Protein AF-A0AAW1MBW7-F1 (afdb_monomer_lite)

pLDDT: mean 75.36, std 13.57, range [35.5, 89.31]

Sequence (86 aa):
MLKLVVLLTLGIYVPAVMSMSEEMEELAKQLHDDCVSQTGVDEAHITTVKDQKGFPDDEKFKCYLKCLNFIRSSHYNCQGSKGISR

Radius of gyration: 18.84 Å; chains: 1; bounding box: 27×26×59 Å

Secondary structure (DSSP, 8-state):
-HHHHHHHHHHHHHHHHHHHHHHHHHHHHHHHHHHHHHH---HHHHHHHHTTS-----HHHHHHHHHTT----S------S-----

Foldseek 3Di:
DVVVVVCVVCVVVVVVVVVVVVVVVVVVVVLQVVLCVLLVDDVVQVVCVVVVVDHDPDPSSVSSCVSVVVDPDPDDDSPDDDDDDD

Organism: Popillia japonica (NCBI:txid7064)

InterPro domains:
  IPR006170 Pheromone/general odorant binding protein [PF01395] (21-68)
  IPR036728 Pheromone/general odorant binding protein superfamily [G3DSA:1.10.238.20] (16-81)
  IPR036728 Pheromone/general odorant binding protein superfamily [SSF47565] (21-69)

Structure (mmCIF, N/CA/C/O backbone):
data_AF-A0AAW1MBW7-F1
#
_entry.id   AF-A0AAW1MBW7-F1
#
loop_
_atom_site.group_PDB
_atom_site.id
_atom_site.type_symbol
_atom_site.label_atom_id
_atom_site.label_alt_id
_atom_site.label_comp_id
_atom_site.label_asym_id
_atom_site.label_entity_id
_atom_site.label_seq_id
_atom_site.pdbx_PDB_ins_code
_atom_site.Cartn_x
_atom_site.Cartn_y
_atom_site.Cartn_z
_atom_site.occupancy
_atom_site.B_iso_or_equiv
_atom_site.auth_seq_id
_atom_site.auth_comp_id
_atom_site.auth_asym_id
_atom_site.auth_atom_id
_atom_site.pdbx_PDB_model_num
ATOM 1 N N . MET A 1 1 ? -3.890 -7.245 41.284 1.00 68.88 1 MET A N 1
ATOM 2 C CA . MET A 1 1 ? -4.200 -5.851 40.904 1.00 68.88 1 MET A CA 1
ATOM 3 C C . MET A 1 1 ? -3.730 -5.536 39.485 1.00 68.88 1 MET A C 1
ATOM 5 O O . MET A 1 1 ? -4.584 -5.408 38.624 1.00 68.88 1 MET A O 1
ATOM 9 N N . LEU A 1 2 ? -2.423 -5.543 39.186 1.00 74.75 2 LEU A N 1
ATOM 10 C CA . LEU A 1 2 ? -1.894 -5.206 37.848 1.00 74.75 2 LEU A CA 1
ATOM 11 C C . LEU A 1 2 ? -2.463 -6.064 36.698 1.00 74.75 2 LEU A C 1
ATOM 13 O O . LEU A 1 2 ? -2.900 -5.526 35.690 1.00 74.75 2 LEU A O 1
ATOM 17 N N . LYS A 1 3 ? -2.547 -7.390 36.876 1.00 77.38 3 LYS A N 1
ATOM 18 C CA . LYS A 1 3 ? -3.119 -8.306 35.867 1.00 77.38 3 LYS A CA 1
ATOM 19 C C . LYS A 1 3 ? -4.600 -8.033 35.563 1.00 77.38 3 LYS A C 1
ATOM 21 O O . LYS A 1 3 ? -5.029 -8.219 34.433 1.00 77.38 3 LYS A O 1
ATOM 26 N N . LEU A 1 4 ? -5.362 -7.579 36.564 1.00 83.31 4 LEU A N 1
ATOM 27 C CA . LEU A 1 4 ? -6.784 -7.258 36.417 1.00 83.31 4 LEU A CA 1
ATOM 28 C C . LEU A 1 4 ? -6.963 -5.955 35.630 1.00 83.31 4 LEU A C 1
ATOM 30 O O . LEU A 1 4 ? -7.794 -5.890 34.736 1.00 83.31 4 LEU A O 1
ATOM 34 N N . VAL A 1 5 ? -6.127 -4.951 35.915 1.00 86.19 5 VAL A N 1
ATOM 35 C CA . VAL A 1 5 ? -6.100 -3.686 35.167 1.00 86.19 5 VAL A CA 1
ATOM 36 C C . VAL A 1 5 ? -5.738 -3.938 33.705 1.00 86.19 5 VAL A C 1
ATOM 38 O O . VAL A 1 5 ? -6.451 -3.465 32.831 1.00 86.19 5 VAL A O 1
ATOM 41 N N . VAL A 1 6 ? -4.710 -4.752 33.437 1.00 86.75 6 VAL A N 1
ATOM 42 C CA . VAL A 1 6 ? -4.296 -5.103 32.066 1.00 86.75 6 VAL A CA 1
ATOM 43 C C . VAL A 1 6 ? -5.419 -5.804 31.292 1.00 86.75 6 VAL A C 1
ATOM 45 O O . VAL A 1 6 ? -5.674 -5.449 30.145 1.00 86.75 6 VAL A O 1
ATOM 48 N N . LEU A 1 7 ? -6.127 -6.756 31.913 1.00 84.00 7 LEU A N 1
ATOM 49 C CA . LEU A 1 7 ? -7.262 -7.451 31.288 1.00 84.00 7 LEU A CA 1
ATOM 50 C C . LEU A 1 7 ? -8.420 -6.503 30.958 1.00 84.00 7 LEU A C 1
ATOM 52 O O . LEU A 1 7 ? -8.985 -6.590 29.870 1.00 84.00 7 LEU A O 1
ATOM 56 N N . LEU A 1 8 ? -8.745 -5.583 31.868 1.00 84.25 8 LEU A N 1
ATOM 57 C CA . LEU A 1 8 ? -9.804 -4.595 31.655 1.00 84.25 8 LEU A CA 1
ATOM 58 C C . LEU A 1 8 ? -9.431 -3.597 30.554 1.00 84.25 8 LEU A C 1
ATOM 60 O O . LEU A 1 8 ? -10.252 -3.313 29.687 1.00 84.25 8 LEU A O 1
ATOM 64 N N . THR A 1 9 ? -8.186 -3.112 30.536 1.00 83.06 9 THR A N 1
ATOM 65 C CA . THR A 1 9 ? -7.716 -2.206 29.479 1.00 83.06 9 THR A CA 1
ATOM 66 C C . THR A 1 9 ? -7.688 -2.891 28.117 1.00 83.06 9 THR A C 1
ATOM 68 O O . THR A 1 9 ? -8.143 -2.304 27.141 1.00 83.06 9 THR A O 1
ATOM 71 N N . LEU A 1 10 ? -7.213 -4.140 28.041 1.00 80.06 10 LEU A N 1
ATOM 72 C CA . LEU A 1 10 ? -7.114 -4.884 26.784 1.00 80.06 10 LEU A CA 1
ATOM 73 C C . LEU A 1 10 ? -8.506 -5.254 26.243 1.00 80.06 10 LEU A C 1
ATOM 75 O O . LEU A 1 10 ? -8.755 -5.103 25.051 1.00 80.06 10 LEU A O 1
ATOM 79 N N . GLY A 1 11 ? -9.430 -5.668 27.117 1.00 83.25 11 GLY A N 1
ATOM 80 C CA . GLY A 1 11 ? -10.802 -6.022 26.740 1.00 83.25 11 GLY A CA 1
ATOM 81 C C . GLY A 1 11 ? -11.617 -4.857 26.171 1.00 83.25 11 GLY A C 1
ATOM 82 O O . GLY A 1 11 ? -12.498 -5.088 25.350 1.00 83.25 11 GLY A O 1
ATOM 83 N N . ILE A 1 12 ? -11.305 -3.616 26.560 1.00 80.00 12 ILE A N 1
ATOM 84 C CA . ILE A 1 12 ? -11.946 -2.406 26.020 1.00 80.00 12 ILE A CA 1
ATOM 85 C C . ILE A 1 12 ? -11.248 -1.939 24.733 1.00 80.00 12 ILE A C 1
ATOM 87 O O . ILE A 1 12 ? -11.915 -1.558 23.775 1.00 80.00 12 ILE A O 1
ATOM 91 N N . TYR A 1 13 ? -9.912 -1.982 24.686 1.00 78.38 13 TYR A N 1
ATOM 92 C CA . TYR A 1 13 ? -9.150 -1.475 23.538 1.00 78.38 13 TYR A CA 1
ATOM 93 C C . TYR A 1 13 ? -9.238 -2.367 22.294 1.00 78.38 13 TYR A C 1
ATOM 95 O O . TYR A 1 13 ? -9.345 -1.849 21.187 1.00 78.38 13 TYR A O 1
ATOM 103 N N . VAL A 1 14 ? -9.199 -3.694 22.447 1.00 76.62 14 VAL A N 1
ATOM 104 C CA . VAL A 1 14 ? -9.206 -4.639 21.313 1.00 76.62 14 VAL A CA 1
ATOM 105 C C . VAL A 1 14 ? -10.417 -4.456 20.381 1.00 76.62 14 VAL A C 1
ATOM 107 O O . VAL A 1 14 ? -10.200 -4.289 19.180 1.00 76.62 14 VAL A O 1
ATOM 110 N N . PRO A 1 15 ? -11.675 -4.437 20.866 1.00 74.88 15 PRO A N 1
ATOM 111 C CA . PRO A 1 15 ? -12.831 -4.252 19.986 1.00 74.88 15 PRO A CA 1
ATOM 112 C C . PRO A 1 15 ? -12.883 -2.856 19.351 1.00 74.88 15 PRO A C 1
ATOM 114 O O . PRO A 1 15 ? -13.276 -2.734 18.193 1.00 74.88 15 PRO A O 1
ATOM 117 N N . ALA A 1 16 ? -12.433 -1.816 20.061 1.00 72.00 16 ALA A N 1
ATOM 118 C CA . ALA A 1 16 ? -12.377 -0.457 19.521 1.00 72.00 16 ALA A CA 1
ATOM 119 C C . ALA A 1 16 ? -11.395 -0.340 18.340 1.00 72.00 16 ALA A C 1
ATOM 121 O O . ALA A 1 16 ? -11.694 0.322 17.350 1.00 72.00 16 ALA A O 1
ATOM 122 N N . VAL A 1 17 ? -10.246 -1.021 18.412 1.00 68.44 17 VAL A N 1
ATOM 123 C CA . VAL A 1 17 ? -9.255 -1.042 17.323 1.00 68.44 17 VAL A CA 1
ATOM 124 C C . VAL A 1 17 ? -9.747 -1.860 16.125 1.00 68.44 17 VAL A C 1
ATOM 126 O O . VAL A 1 17 ? -9.529 -1.449 14.990 1.00 68.44 17 VAL A O 1
ATOM 129 N N . MET A 1 18 ? -10.441 -2.982 16.353 1.00 64.69 18 MET A N 1
ATOM 130 C CA . MET A 1 18 ? -10.978 -3.809 15.260 1.00 64.69 18 MET A CA 1
ATOM 131 C C . MET A 1 18 ? -12.059 -3.073 14.458 1.00 64.69 18 MET A C 1
ATOM 133 O O . MET A 1 18 ? -12.030 -3.108 13.233 1.00 64.69 18 MET A O 1
ATOM 137 N N . SER A 1 19 ? -12.957 -2.344 15.131 1.00 61.25 19 SER A N 1
ATOM 138 C CA . SER A 1 19 ? -14.005 -1.555 14.465 1.00 61.25 19 SER A CA 1
ATOM 139 C C . SER A 1 19 ? -13.447 -0.401 13.627 1.00 61.25 19 SER A C 1
ATOM 141 O O . SER A 1 19 ? -14.050 -0.027 12.631 1.00 61.25 19 SER A O 1
ATOM 143 N N . MET A 1 20 ? -12.296 0.161 14.008 1.00 59.72 20 MET A N 1
ATOM 144 C CA . MET A 1 20 ? -11.638 1.231 13.249 1.00 59.72 20 MET A CA 1
ATOM 145 C C . MET A 1 20 ? -10.889 0.704 12.010 1.00 59.72 20 MET A C 1
ATOM 147 O O . MET A 1 20 ? -10.494 1.487 11.149 1.00 59.72 20 MET A O 1
ATOM 151 N N . SER A 1 21 ? -10.660 -0.611 11.920 1.00 65.25 21 SER A N 1
ATOM 152 C CA . SER A 1 21 ? -9.906 -1.227 10.824 1.00 65.25 21 SER A CA 1
ATOM 153 C C . SER A 1 21 ? -10.691 -1.263 9.514 1.00 65.25 21 SER A C 1
ATOM 155 O O . SER A 1 21 ? -10.084 -1.125 8.460 1.00 65.25 21 SER A O 1
ATOM 157 N N . GLU A 1 22 ? -12.011 -1.447 9.563 1.00 73.31 22 GLU A N 1
ATOM 158 C CA . GLU A 1 22 ? -12.838 -1.627 8.359 1.00 73.31 22 GLU A CA 1
ATOM 159 C C . GLU A 1 22 ? -12.975 -0.318 7.568 1.00 73.31 22 GLU A C 1
ATOM 161 O O . GLU A 1 22 ? -12.698 -0.282 6.370 1.00 73.31 22 GLU A O 1
ATOM 166 N N . GLU A 1 23 ? -13.291 0.785 8.251 1.00 71.75 23 GLU A N 1
ATOM 167 C CA . GLU A 1 23 ? -13.411 2.114 7.632 1.00 71.75 23 GLU A CA 1
ATOM 168 C C . GLU A 1 23 ? -12.065 2.617 7.078 1.00 71.75 23 GLU A C 1
ATOM 170 O O . GLU A 1 23 ? -11.995 3.233 6.014 1.00 71.75 23 GLU A O 1
ATOM 175 N N . MET A 1 24 ? -10.968 2.316 7.782 1.00 73.75 24 MET A N 1
ATOM 176 C CA . MET A 1 24 ? -9.608 2.604 7.319 1.00 73.75 24 MET A CA 1
ATOM 177 C C . MET A 1 24 ? -9.220 1.753 6.103 1.00 73.75 24 MET A C 1
ATOM 179 O O . MET A 1 24 ? -8.511 2.239 5.222 1.00 73.75 24 MET A O 1
ATOM 183 N N . GLU A 1 25 ? -9.662 0.494 6.044 1.00 79.06 25 GLU A N 1
ATOM 184 C CA . GLU A 1 25 ? -9.376 -0.404 4.924 1.00 79.06 25 GLU A CA 1
ATOM 185 C C . GLU A 1 25 ? -10.108 0.033 3.652 1.00 79.06 25 GLU A C 1
ATOM 187 O O . GLU A 1 25 ? -9.516 0.025 2.572 1.00 79.06 25 GLU A O 1
ATOM 192 N N . GLU A 1 26 ? -11.367 0.457 3.766 1.00 82.50 26 GLU A N 1
ATOM 193 C CA . GLU A 1 26 ? -12.131 0.976 2.629 1.00 82.50 26 GLU A CA 1
ATOM 194 C C . GLU A 1 26 ? -11.515 2.270 2.088 1.00 82.50 26 GLU A C 1
ATOM 196 O O . GLU A 1 26 ? -11.271 2.379 0.886 1.00 82.50 26 GLU A O 1
ATOM 201 N N . LEU A 1 27 ? -11.136 3.196 2.973 1.00 82.69 27 LEU A N 1
ATOM 202 C CA . LEU A 1 27 ? -10.425 4.411 2.578 1.00 82.69 27 LEU A CA 1
ATOM 203 C C . LEU A 1 27 ? -9.080 4.095 1.903 1.00 82.69 27 LEU A C 1
ATOM 205 O O . LEU A 1 27 ? -8.729 4.713 0.898 1.00 82.69 27 LEU A O 1
ATOM 209 N N . ALA A 1 28 ? -8.325 3.126 2.430 1.00 82.88 28 ALA A N 1
ATOM 210 C CA . ALA A 1 28 ? -7.055 2.705 1.843 1.00 82.88 28 ALA A CA 1
ATOM 211 C C . ALA A 1 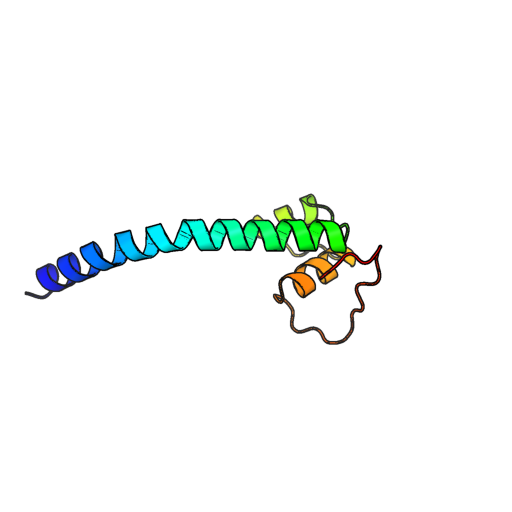28 ? -7.239 2.076 0.453 1.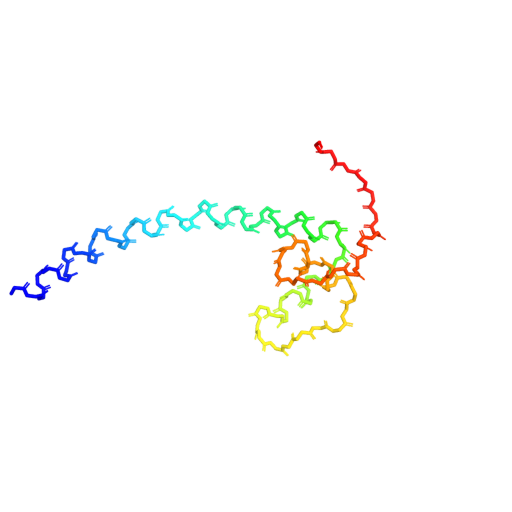00 82.88 28 ALA A C 1
ATOM 213 O O . ALA A 1 28 ? -6.431 2.341 -0.439 1.00 82.88 28 ALA A O 1
ATOM 214 N N . LYS A 1 29 ? -8.302 1.285 0.254 1.00 86.00 29 LYS A N 1
ATOM 215 C CA . LYS A 1 29 ? -8.676 0.720 -1.052 1.00 86.00 29 LYS A CA 1
ATOM 216 C C . LYS A 1 29 ? -9.042 1.810 -2.051 1.00 86.00 29 LYS A C 1
ATOM 218 O O . LYS A 1 29 ? -8.493 1.818 -3.144 1.00 86.00 29 LYS A O 1
ATOM 223 N N . GLN A 1 30 ? -9.878 2.771 -1.659 1.00 86.19 30 GLN A N 1
ATOM 224 C CA . GLN A 1 30 ? -10.232 3.898 -2.528 1.00 86.19 30 GLN A CA 1
ATOM 225 C C . GLN A 1 30 ? -8.992 4.683 -2.966 1.00 86.19 30 GLN A C 1
ATOM 227 O O . GLN A 1 30 ? -8.812 4.954 -4.149 1.00 86.19 30 GLN A O 1
ATOM 232 N N . LEU A 1 31 ? -8.094 4.987 -2.024 1.00 86.06 31 LEU A N 1
ATOM 233 C CA . LEU A 1 31 ? -6.856 5.704 -2.322 1.00 86.06 31 LEU A CA 1
ATOM 234 C C . LEU A 1 31 ? -5.936 4.897 -3.250 1.00 86.06 31 LEU A C 1
ATOM 236 O O . LEU A 1 31 ? -5.308 5.460 -4.145 1.00 86.06 31 LEU A O 1
ATOM 240 N N . HIS A 1 32 ? -5.855 3.581 -3.043 1.00 88.75 32 HIS A N 1
ATOM 241 C CA . HIS A 1 32 ? -5.125 2.673 -3.920 1.00 88.75 32 HIS A CA 1
ATOM 242 C C . HIS A 1 32 ? -5.688 2.701 -5.345 1.00 88.75 32 HIS A C 1
ATOM 244 O O . HIS A 1 32 ? -4.930 2.995 -6.270 1.00 88.75 32 HIS A O 1
ATOM 250 N N . ASP A 1 33 ? -6.990 2.468 -5.510 1.00 89.06 33 ASP A N 1
ATOM 251 C CA . ASP A 1 33 ? -7.667 2.412 -6.810 1.00 89.06 33 ASP A CA 1
ATOM 252 C C . ASP A 1 33 ? -7.532 3.741 -7.568 1.00 89.06 33 ASP A C 1
ATOM 254 O O . ASP A 1 33 ? -7.169 3.760 -8.750 1.00 89.06 33 ASP A O 1
ATOM 258 N N . ASP A 1 34 ? -7.729 4.866 -6.874 1.00 87.56 34 ASP A N 1
ATOM 259 C CA . ASP A 1 34 ? -7.561 6.207 -7.434 1.00 87.56 34 ASP A CA 1
ATOM 260 C C . ASP A 1 34 ? -6.122 6.435 -7.907 1.00 87.56 34 ASP A C 1
ATOM 262 O O . ASP A 1 34 ? -5.893 6.979 -8.991 1.00 87.56 34 ASP A O 1
ATOM 266 N N . CYS A 1 35 ? -5.126 6.024 -7.120 1.00 86.94 35 CYS A N 1
ATOM 267 C CA . CYS A 1 35 ? -3.722 6.187 -7.479 1.00 86.94 35 CYS A CA 1
ATOM 268 C C . CYS A 1 35 ? -3.281 5.226 -8.594 1.00 86.94 35 CYS A C 1
ATOM 270 O O . CYS A 1 35 ? -2.469 5.619 -9.437 1.00 86.94 35 CYS A O 1
ATOM 272 N N . VAL A 1 36 ? -3.805 3.998 -8.648 1.00 88.81 36 VAL A N 1
ATOM 273 C CA . VAL A 1 36 ? -3.557 3.052 -9.751 1.00 88.81 36 VAL A CA 1
ATOM 274 C C . VAL A 1 36 ? -4.137 3.600 -11.050 1.00 88.81 36 VAL A C 1
ATOM 276 O O . VAL A 1 36 ? -3.424 3.680 -12.052 1.00 88.81 36 VAL A O 1
ATOM 279 N N . SER A 1 37 ? -5.385 4.070 -11.008 1.00 86.69 37 SER A N 1
ATOM 280 C CA . SER A 1 37 ? -6.078 4.693 -12.138 1.00 86.69 37 SER A CA 1
ATOM 281 C C . SER A 1 37 ? -5.341 5.933 -12.663 1.00 86.69 37 SER A C 1
ATOM 283 O O . SER A 1 37 ? -5.095 6.047 -13.864 1.00 86.69 37 SER A O 1
ATOM 285 N N . GLN A 1 38 ? -4.908 6.832 -11.771 1.00 83.12 38 GLN A N 1
ATOM 286 C CA . GLN A 1 38 ? -4.211 8.071 -12.142 1.00 83.12 38 GLN A CA 1
ATOM 287 C C . GLN A 1 38 ? -2.796 7.851 -12.683 1.00 83.12 38 GLN A C 1
ATOM 289 O O . GLN A 1 38 ? -2.332 8.613 -13.526 1.00 83.12 38 GLN A O 1
ATOM 294 N N . THR A 1 39 ? -2.067 6.862 -12.169 1.00 86.44 39 THR A N 1
ATOM 295 C CA . THR A 1 39 ? -0.651 6.667 -12.533 1.00 86.44 39 THR A CA 1
ATOM 296 C C . THR A 1 39 ? -0.459 5.604 -13.608 1.00 86.44 39 THR A C 1
ATOM 298 O O . THR A 1 39 ? 0.582 5.579 -14.269 1.00 86.44 39 THR A O 1
ATOM 301 N N . GLY A 1 40 ? -1.448 4.725 -13.796 1.00 86.00 40 GLY A N 1
ATOM 302 C CA . GLY A 1 40 ? -1.356 3.566 -14.680 1.00 86.00 40 GLY A CA 1
ATOM 303 C C . GLY A 1 40 ? -0.212 2.624 -14.300 1.00 86.00 40 GLY A C 1
ATOM 304 O O . GLY A 1 40 ? 0.408 2.031 -15.191 1.00 86.00 40 GLY A O 1
ATOM 305 N N . VAL A 1 41 ? 0.137 2.583 -13.010 1.00 86.94 41 VAL A N 1
ATOM 306 C CA . VAL A 1 41 ? 1.156 1.695 -12.445 1.00 86.94 41 VAL A CA 1
ATOM 307 C C . VAL A 1 41 ? 0.711 0.240 -12.569 1.00 86.94 41 VAL A C 1
ATOM 309 O O . VAL A 1 41 ? -0.468 -0.079 -12.453 1.00 86.94 41 VAL A O 1
ATOM 312 N N . ASP A 1 42 ? 1.672 -0.647 -12.797 1.00 89.31 42 ASP A N 1
ATOM 313 C CA . ASP A 1 42 ? 1.416 -2.081 -12.806 1.00 89.31 42 ASP A CA 1
ATOM 314 C C . ASP A 1 42 ? 1.225 -2.607 -11.373 1.00 89.31 42 ASP A C 1
ATOM 316 O O . ASP A 1 42 ? 2.074 -2.400 -10.498 1.00 89.31 42 ASP A O 1
ATOM 320 N N . GLU A 1 43 ? 0.123 -3.310 -11.114 1.00 88.25 43 GLU A N 1
ATOM 321 C CA . GLU A 1 43 ? -0.156 -3.875 -9.790 1.00 88.25 43 GLU A CA 1
ATOM 322 C C . GLU A 1 43 ? 0.884 -4.910 -9.330 1.00 88.25 43 GLU A C 1
ATOM 324 O O . GLU A 1 43 ? 1.070 -5.113 -8.122 1.00 88.25 43 GLU A O 1
ATOM 329 N N . ALA A 1 44 ? 1.627 -5.533 -10.250 1.00 86.69 44 ALA A N 1
ATOM 330 C CA . ALA A 1 44 ? 2.727 -6.423 -9.897 1.00 86.69 44 ALA A CA 1
ATOM 331 C C . ALA A 1 44 ? 3.862 -5.663 -9.191 1.00 86.69 44 ALA A C 1
ATOM 333 O O . ALA A 1 44 ? 4.479 -6.192 -8.259 1.00 86.69 44 ALA A O 1
ATOM 334 N N . HIS A 1 45 ? 4.105 -4.400 -9.560 1.00 85.00 45 HIS A N 1
ATOM 335 C CA . HIS A 1 45 ? 5.075 -3.544 -8.873 1.00 85.00 45 HIS A CA 1
ATOM 336 C C . HIS A 1 45 ? 4.621 -3.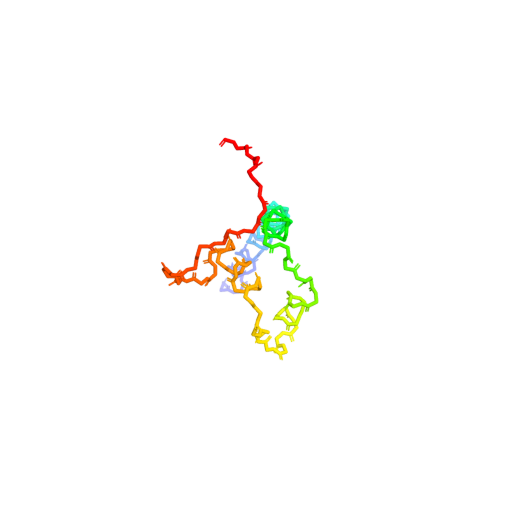203 -7.448 1.00 85.00 45 HIS A C 1
ATOM 338 O O . HIS A 1 45 ? 5.423 -3.248 -6.513 1.00 85.00 45 HIS A O 1
ATOM 344 N N . ILE A 1 46 ? 3.322 -2.957 -7.259 1.00 84.94 46 ILE A N 1
ATOM 345 C CA . ILE A 1 46 ? 2.730 -2.708 -5.937 1.00 84.94 46 ILE A CA 1
ATOM 346 C C . ILE A 1 46 ? 2.829 -3.957 -5.059 1.00 84.94 46 ILE A C 1
ATOM 348 O O . ILE A 1 46 ? 3.248 -3.884 -3.901 1.00 84.94 46 ILE A O 1
ATOM 352 N N . THR A 1 47 ? 2.513 -5.122 -5.624 1.00 85.75 47 THR A N 1
ATOM 353 C CA . THR A 1 47 ? 2.587 -6.407 -4.917 1.00 85.75 47 THR A CA 1
ATOM 354 C C . THR A 1 47 ? 4.024 -6.766 -4.534 1.00 85.75 47 THR A C 1
ATOM 356 O O . THR A 1 47 ? 4.249 -7.273 -3.440 1.00 85.75 47 THR A O 1
ATOM 359 N N . THR A 1 48 ? 5.013 -6.432 -5.366 1.00 83.31 48 THR A N 1
ATOM 360 C CA . THR A 1 48 ? 6.439 -6.657 -5.059 1.00 83.31 48 THR A CA 1
ATOM 361 C C . THR A 1 48 ? 6.884 -5.892 -3.808 1.00 83.31 48 THR A C 1
ATOM 363 O O . THR A 1 48 ? 7.594 -6.447 -2.965 1.00 83.31 48 THR A O 1
ATOM 366 N N . VAL A 1 49 ? 6.424 -4.647 -3.639 1.00 82.31 49 VAL A N 1
ATOM 367 C CA . VAL A 1 49 ? 6.710 -3.857 -2.429 1.00 82.31 49 VAL A CA 1
ATOM 368 C C . VAL A 1 49 ? 5.929 -4.358 -1.222 1.00 82.31 49 VAL A C 1
ATOM 370 O O . VAL A 1 49 ? 6.498 -4.441 -0.134 1.00 82.31 49 VAL A O 1
ATOM 373 N N . LYS A 1 50 ? 4.667 -4.760 -1.405 1.00 78.88 50 LYS A N 1
ATOM 374 C CA . LYS A 1 50 ? 3.866 -5.400 -0.348 1.00 78.88 50 LYS A CA 1
ATOM 375 C C . LYS A 1 50 ? 4.547 -6.662 0.194 1.00 78.88 50 LYS A C 1
ATOM 377 O O . LYS A 1 50 ? 4.599 -6.861 1.403 1.00 78.88 50 LYS A O 1
ATOM 382 N N . ASP A 1 51 ? 5.131 -7.457 -0.696 1.00 84.75 51 ASP A N 1
ATOM 383 C CA . ASP A 1 51 ? 5.888 -8.667 -0.367 1.00 84.75 51 ASP A CA 1
ATOM 384 C C . ASP A 1 51 ? 7.305 -8.378 0.167 1.00 84.75 51 ASP A C 1
ATOM 386 O O . ASP A 1 51 ? 8.072 -9.311 0.402 1.00 84.75 51 ASP A O 1
ATOM 390 N N . GLN A 1 52 ? 7.685 -7.104 0.334 1.00 75.56 52 GLN A N 1
ATOM 391 C CA . GLN A 1 52 ? 9.014 -6.664 0.782 1.00 75.56 52 GLN A CA 1
ATOM 392 C C . GLN A 1 52 ? 10.168 -7.169 -0.106 1.00 75.56 52 GLN A C 1
ATOM 394 O O . GLN A 1 52 ? 11.319 -7.234 0.325 1.00 75.56 52 GLN A O 1
ATOM 399 N N . LYS A 1 53 ? 9.882 -7.501 -1.372 1.00 75.75 53 LYS A N 1
ATOM 400 C CA . LYS A 1 53 ? 10.855 -8.055 -2.333 1.00 75.75 53 LYS A CA 1
ATOM 401 C C . LYS A 1 53 ? 11.741 -6.995 -2.996 1.00 75.75 53 LYS A C 1
ATOM 403 O O . LYS A 1 53 ? 12.615 -7.339 -3.785 1.00 75.75 53 LYS A O 1
ATOM 408 N N . GLY A 1 54 ? 11.540 -5.722 -2.662 1.00 77.12 54 GLY A N 1
ATOM 409 C CA . GLY A 1 54 ? 12.307 -4.588 -3.176 1.00 77.12 54 GLY A CA 1
ATOM 410 C C . GLY A 1 54 ? 11.419 -3.548 -3.850 1.00 77.12 54 GLY A C 1
ATOM 411 O O . GLY A 1 54 ? 10.259 -3.810 -4.155 1.00 77.12 54 GLY A O 1
ATOM 412 N N . PHE A 1 55 ? 11.969 -2.352 -4.058 1.00 78.00 55 PHE A N 1
ATOM 413 C CA . PHE A 1 55 ? 11.279 -1.258 -4.737 1.00 78.00 55 PHE A CA 1
ATOM 414 C C . PHE A 1 55 ? 11.581 -1.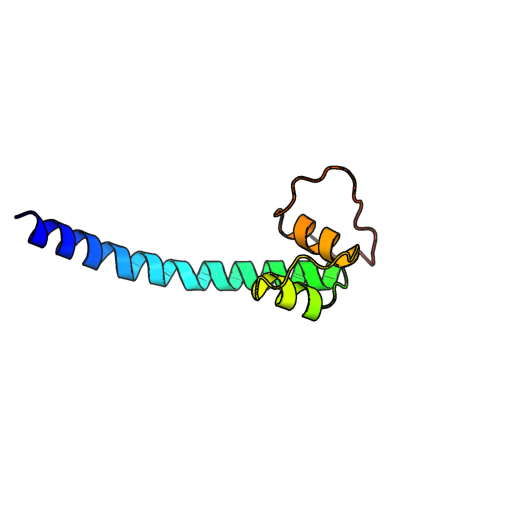333 -6.237 1.00 78.00 55 PHE A C 1
ATOM 416 O O . PHE A 1 55 ? 12.744 -1.169 -6.611 1.00 78.00 55 PHE A O 1
ATOM 423 N N . PRO A 1 56 ? 10.581 -1.594 -7.096 1.00 80.69 56 PRO A N 1
ATOM 424 C CA . PRO A 1 56 ? 10.788 -1.573 -8.534 1.00 80.69 56 PRO A CA 1
ATOM 425 C C . PRO A 1 56 ? 11.194 -0.167 -8.982 1.00 80.69 56 PRO A C 1
ATOM 427 O O . PRO A 1 56 ? 10.620 0.834 -8.544 1.00 80.69 56 PRO A O 1
ATOM 430 N N . ASP A 1 57 ? 12.193 -0.096 -9.861 1.00 80.62 57 ASP A N 1
ATOM 431 C CA . ASP A 1 57 ? 12.676 1.157 -10.447 1.00 80.6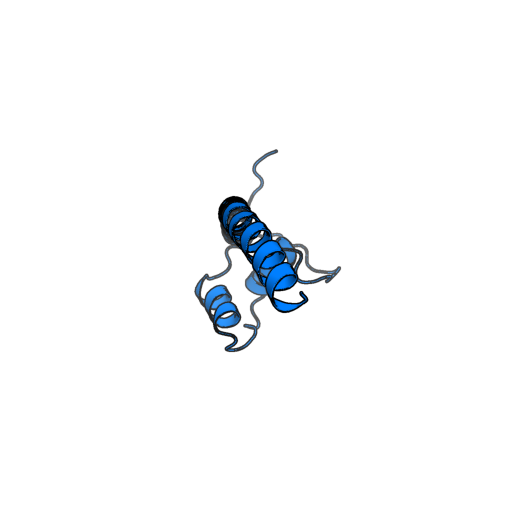2 57 ASP A CA 1
ATOM 432 C C . ASP A 1 57 ? 11.794 1.571 -11.634 1.00 80.62 57 ASP A C 1
ATOM 434 O O . ASP A 1 57 ? 12.234 1.658 -12.776 1.00 80.62 57 ASP A O 1
ATOM 438 N N . ASP A 1 58 ? 10.506 1.760 -11.353 1.00 82.31 58 ASP A N 1
ATOM 439 C CA . ASP A 1 58 ? 9.500 2.162 -12.330 1.00 82.31 58 ASP A CA 1
ATOM 440 C C . ASP A 1 58 ? 8.975 3.568 -12.008 1.00 82.31 58 ASP A C 1
ATOM 442 O O . ASP A 1 58 ? 8.631 3.903 -10.870 1.00 82.31 58 ASP A O 1
ATOM 446 N N . GLU A 1 59 ? 8.923 4.422 -13.027 1.00 83.25 59 GLU A N 1
ATOM 447 C CA . GLU A 1 59 ? 8.544 5.829 -12.877 1.00 83.25 59 GLU A CA 1
ATOM 448 C C . GLU A 1 59 ? 7.062 5.988 -12.502 1.00 83.25 59 GLU A C 1
ATOM 450 O O . GLU A 1 59 ? 6.710 6.876 -11.718 1.00 83.25 59 GLU A O 1
ATOM 455 N N . LYS A 1 60 ? 6.190 5.089 -12.980 1.00 84.06 60 LYS A N 1
ATOM 456 C CA . LYS A 1 60 ? 4.770 5.079 -12.602 1.00 84.06 60 LYS A CA 1
ATOM 457 C C . LYS A 1 60 ? 4.599 4.599 -11.168 1.00 84.06 60 LYS A C 1
ATOM 459 O O . LYS A 1 60 ? 3.800 5.168 -10.428 1.00 84.06 60 LYS A O 1
ATOM 464 N N . PHE A 1 61 ? 5.407 3.634 -10.739 1.00 85.88 61 PHE A N 1
ATOM 465 C CA . PHE A 1 61 ? 5.443 3.168 -9.358 1.00 85.88 61 PHE A CA 1
ATOM 466 C C . PHE A 1 61 ? 5.896 4.259 -8.375 1.00 85.88 61 PHE A C 1
ATOM 468 O O . PHE A 1 61 ? 5.257 4.475 -7.343 1.00 85.88 61 PHE A O 1
ATOM 475 N N . LYS A 1 62 ? 6.929 5.039 -8.718 1.00 83.62 62 LYS A N 1
ATOM 476 C CA . LYS A 1 62 ? 7.331 6.224 -7.932 1.00 83.62 62 LYS A CA 1
ATOM 477 C C . LYS A 1 62 ? 6.209 7.265 -7.855 1.00 83.62 62 LYS A C 1
ATOM 479 O O . LYS A 1 62 ? 6.019 7.883 -6.806 1.00 83.62 62 LYS A O 1
ATOM 484 N N . CYS A 1 63 ? 5.461 7.448 -8.942 1.00 85.25 63 CYS A N 1
ATOM 485 C CA . CYS A 1 63 ? 4.282 8.312 -8.982 1.00 85.25 63 CYS A CA 1
ATOM 486 C C . CYS A 1 63 ? 3.136 7.798 -8.100 1.00 85.25 63 CYS A C 1
ATOM 488 O O . CYS A 1 63 ? 2.542 8.580 -7.360 1.00 85.25 63 CYS A O 1
ATOM 490 N N . TYR A 1 64 ? 2.880 6.492 -8.100 1.00 86.06 64 TYR A N 1
ATOM 491 C CA . TYR A 1 64 ? 1.899 5.851 -7.224 1.00 86.06 64 TYR A CA 1
ATOM 492 C C . TYR A 1 64 ? 2.243 6.062 -5.742 1.00 86.06 64 TYR A C 1
ATOM 494 O O . TYR A 1 64 ? 1.399 6.499 -4.961 1.00 86.06 64 TYR A O 1
ATOM 502 N N . LEU A 1 65 ? 3.510 5.878 -5.359 1.00 85.62 65 LEU A N 1
ATOM 503 C CA . LEU A 1 65 ? 3.961 6.121 -3.984 1.00 85.62 65 LEU A CA 1
ATOM 504 C C . LEU A 1 65 ? 3.859 7.597 -3.558 1.00 85.62 65 LEU A C 1
ATOM 506 O O . LEU A 1 65 ? 3.659 7.888 -2.379 1.00 85.62 65 LEU A O 1
ATOM 510 N N . LYS A 1 66 ? 3.982 8.540 -4.497 1.00 82.94 66 LYS A N 1
ATOM 511 C CA . LYS A 1 66 ? 3.720 9.967 -4.239 1.00 82.94 66 LYS A CA 1
ATOM 512 C C . LYS A 1 66 ? 2.235 10.260 -4.092 1.00 82.94 66 LYS A C 1
ATOM 514 O O . LYS A 1 66 ? 1.883 11.036 -3.217 1.00 82.94 66 LYS A O 1
ATOM 519 N N . CYS A 1 67 ? 1.389 9.638 -4.911 1.00 85.19 67 CYS A N 1
ATOM 520 C CA . CYS A 1 67 ? -0.064 9.759 -4.813 1.00 85.19 67 CYS A CA 1
ATOM 521 C C . CYS A 1 67 ? -0.572 9.275 -3.442 1.00 85.19 67 CYS A C 1
ATOM 523 O O . CYS A 1 67 ? -1.365 9.954 -2.799 1.00 85.19 67 CYS A O 1
ATOM 525 N N . LEU A 1 68 ? 0.010 8.192 -2.918 1.00 83.12 68 LEU A N 1
ATOM 526 C CA . LEU A 1 68 ? -0.214 7.724 -1.544 1.00 83.12 68 LEU A CA 1
ATOM 527 C C . LEU A 1 68 ? 0.470 8.572 -0.454 1.00 83.12 68 LEU A C 1
ATOM 529 O O . LEU A 1 68 ? 0.447 8.202 0.718 1.00 83.12 68 LEU A O 1
ATOM 533 N N . ASN A 1 69 ? 1.124 9.680 -0.815 1.00 76.56 69 ASN A N 1
ATOM 534 C CA . ASN A 1 69 ? 1.916 10.534 0.077 1.00 76.56 69 ASN A CA 1
ATOM 535 C C . ASN A 1 69 ? 3.010 9.794 0.877 1.00 76.56 69 ASN A C 1
ATOM 537 O O . ASN A 1 69 ? 3.475 10.284 1.905 1.00 76.56 69 ASN A O 1
ATOM 541 N N . PHE A 1 70 ? 3.469 8.636 0.396 1.00 71.62 70 PHE A N 1
ATOM 542 C CA . PHE A 1 70 ? 4.500 7.829 1.053 1.00 71.62 70 PHE A CA 1
ATOM 543 C C . PHE A 1 70 ? 5.907 8.418 0.856 1.00 71.62 70 PHE A C 1
ATOM 545 O O . PHE A 1 70 ? 6.783 8.263 1.706 1.00 71.62 70 PHE A O 1
ATOM 552 N N . ILE A 1 71 ? 6.134 9.130 -0.257 1.00 67.69 71 ILE A N 1
ATOM 553 C CA . ILE A 1 71 ? 7.430 9.737 -0.590 1.00 67.69 71 ILE A CA 1
ATOM 554 C C . ILE A 1 71 ? 7.320 11.262 -0.626 1.00 67.69 71 ILE A C 1
ATOM 556 O O . ILE A 1 71 ? 6.639 11.837 -1.473 1.00 67.69 71 ILE A O 1
ATOM 560 N N . ARG A 1 72 ? 8.115 11.942 0.207 1.00 60.88 72 ARG A N 1
ATOM 561 C CA . ARG A 1 72 ? 8.250 13.409 0.213 1.00 60.88 72 ARG A CA 1
ATOM 562 C C . ARG A 1 72 ? 9.238 13.900 -0.854 1.00 60.88 72 ARG A C 1
ATOM 564 O O . ARG A 1 72 ? 10.257 14.507 -0.540 1.00 60.88 72 ARG A O 1
ATOM 571 N N . SER A 1 73 ? 8.974 13.591 -2.123 1.00 60.03 73 SER A N 1
ATOM 572 C CA . SER A 1 73 ? 9.847 13.970 -3.244 1.00 60.03 73 SER A CA 1
ATOM 573 C C . SER A 1 73 ? 9.213 15.097 -4.065 1.00 60.03 73 SER A C 1
ATOM 575 O O . SER A 1 73 ? 8.163 14.912 -4.676 1.00 60.03 73 SER A O 1
ATOM 577 N N . SER A 1 74 ? 9.869 16.260 -4.092 1.00 54.25 74 SER A N 1
ATOM 578 C CA . SER A 1 74 ? 9.349 17.532 -4.627 1.00 54.25 74 SER A CA 1
ATOM 579 C C . SER A 1 74 ? 9.406 17.681 -6.161 1.00 54.25 74 SER A C 1
ATOM 581 O O . SER A 1 74 ? 8.996 18.717 -6.672 1.00 54.25 74 SER A O 1
ATOM 583 N N . HIS A 1 75 ? 9.915 16.689 -6.909 1.00 52.03 75 HIS A N 1
ATOM 584 C CA . HIS A 1 75 ? 10.258 16.852 -8.337 1.00 52.03 75 HIS A CA 1
ATOM 585 C C . HIS A 1 75 ? 9.752 15.738 -9.272 1.00 52.03 75 HIS A C 1
ATOM 587 O O . HIS A 1 75 ? 10.456 15.346 -10.192 1.00 52.03 75 HIS A O 1
ATOM 593 N N . TYR A 1 76 ? 8.533 15.226 -9.079 1.00 52.97 76 TYR A N 1
ATOM 594 C CA . TYR A 1 76 ? 7.884 14.452 -10.149 1.00 52.97 76 TYR A CA 1
ATOM 595 C C . TYR A 1 76 ? 6.479 14.987 -10.375 1.00 52.97 76 TYR A C 1
ATOM 597 O O . TYR A 1 76 ? 5.679 15.019 -9.443 1.00 52.97 76 TYR A O 1
ATOM 605 N N . ASN A 1 77 ? 6.215 15.429 -11.600 1.00 55.78 77 ASN A N 1
ATOM 606 C CA . ASN A 1 77 ? 4.896 15.819 -12.065 1.00 55.78 77 ASN A CA 1
ATOM 607 C C . ASN A 1 77 ? 4.295 14.561 -12.700 1.00 55.78 77 ASN A C 1
ATOM 609 O O . ASN A 1 77 ? 4.774 14.129 -13.749 1.00 55.78 77 ASN A O 1
ATOM 613 N N . CYS A 1 78 ? 3.336 13.913 -12.035 1.00 59.84 78 CYS A N 1
ATOM 614 C CA . CYS A 1 78 ? 2.677 12.711 -12.554 1.00 59.84 78 CYS A CA 1
ATOM 615 C C . CYS A 1 78 ? 1.718 13.112 -13.681 1.00 59.84 78 CYS A C 1
ATOM 617 O O . CYS A 1 78 ? 0.502 13.092 -13.538 1.00 59.84 78 CYS A O 1
ATOM 619 N N . GLN A 1 79 ? 2.277 13.559 -14.803 1.00 55.72 79 GLN A N 1
ATOM 620 C CA . GLN A 1 79 ? 1.524 13.902 -15.998 1.00 55.72 79 GLN A CA 1
ATOM 621 C C . GLN A 1 79 ? 1.350 12.639 -16.843 1.00 55.72 79 GLN A C 1
ATOM 623 O O . GLN A 1 79 ? 2.082 12.385 -17.796 1.00 55.72 79 GLN A O 1
ATOM 628 N N . GLY A 1 80 ? 0.360 11.836 -16.462 1.00 45.75 80 GLY A N 1
ATOM 629 C CA . GLY A 1 80 ? -0.062 10.648 -17.192 1.00 45.75 80 GLY A CA 1
ATOM 630 C C . GLY A 1 80 ? -1.574 10.473 -17.115 1.00 45.75 80 GLY A C 1
ATOM 631 O O . GLY A 1 80 ? -2.068 9.830 -16.211 1.00 45.75 80 GLY A O 1
ATOM 632 N N . SER A 1 81 ? -2.281 11.028 -18.105 1.00 41.59 81 SER A N 1
ATOM 633 C CA . SER A 1 81 ? -3.688 10.776 -18.478 1.00 41.59 81 SER A CA 1
ATOM 634 C C . SER A 1 81 ? -4.841 11.242 -17.561 1.00 41.59 81 SER A C 1
ATOM 636 O O . SER A 1 81 ? -5.390 10.482 -16.784 1.00 41.59 81 SER A O 1
ATOM 638 N N . LYS A 1 82 ? -5.343 12.438 -17.915 1.00 42.34 82 LYS A N 1
ATOM 639 C CA . LYS A 1 82 ? -6.749 12.911 -17.886 1.00 42.34 82 LYS A CA 1
ATOM 640 C C . LYS A 1 82 ? -7.377 13.250 -16.527 1.00 42.34 82 LYS A C 1
ATOM 642 O O . LYS A 1 82 ? -7.551 12.419 -15.654 1.00 42.34 82 LYS A O 1
ATOM 647 N N . GLY A 1 83 ? -7.817 14.507 -16.427 1.00 55.34 83 GLY A N 1
ATOM 648 C CA . GLY A 1 83 ? -8.653 14.980 -15.333 1.00 55.34 83 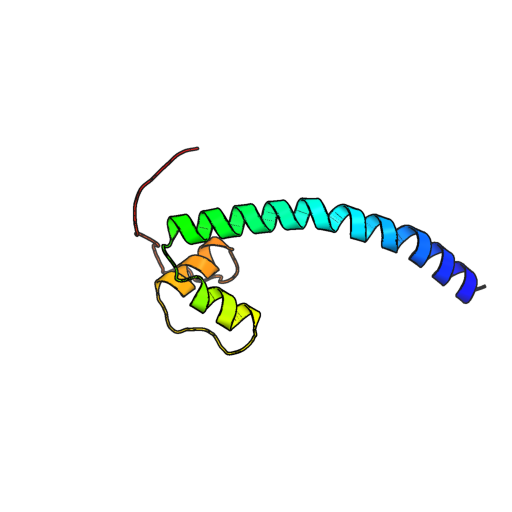GLY A CA 1
ATOM 649 C C . GLY A 1 83 ? -10.033 14.324 -15.290 1.00 55.34 83 GLY A C 1
ATOM 650 O O . GLY A 1 83 ? -10.629 14.040 -16.326 1.00 55.34 83 GLY A O 1
ATOM 651 N N . ILE A 1 84 ? -10.531 14.152 -14.068 1.00 39.91 84 ILE A N 1
ATOM 652 C CA . ILE A 1 84 ? -11.941 14.147 -13.663 1.00 39.91 84 ILE A CA 1
ATOM 653 C C . ILE A 1 84 ? -11.905 14.295 -12.132 1.00 39.91 84 ILE A C 1
ATOM 655 O O . ILE A 1 84 ? -11.316 13.493 -11.427 1.00 39.91 84 ILE A O 1
ATOM 659 N N . SER A 1 85 ? -12.154 15.510 -11.650 1.00 41.16 85 SER A N 1
ATOM 660 C CA . SER A 1 85 ? -13.446 15.959 -11.125 1.00 41.16 85 SER A CA 1
ATOM 661 C C . SER A 1 85 ? -13.578 15.697 -9.625 1.00 41.16 85 SER A C 1
ATOM 663 O O . SER A 1 85 ? -14.252 14.764 -9.193 1.00 41.16 85 SER A O 1
ATOM 665 N N . ARG A 1 86 ? -13.062 16.639 -8.841 1.00 35.50 86 ARG A N 1
ATOM 666 C CA . ARG A 1 86 ? -13.956 17.385 -7.962 1.00 35.50 86 ARG A CA 1
ATOM 667 C C . ARG A 1 86 ? -13.564 18.857 -7.966 1.00 35.50 86 ARG A C 1
ATOM 669 O O . ARG A 1 86 ? -12.344 19.125 -7.992 1.00 35.50 86 ARG A O 1
#